Protein AF-A0A392SW57-F1 (afdb_monomer)

pLDDT: mean 71.85, std 11.96, range [38.31, 85.69]

Foldseek 3Di:
DQVVLCVVDQQEDPVCVVVDDDDDDDPPGDPDDDPPDDDDDEDADPVLCVVVVHHPPDDPVRCVVCVVVVHDSNNNYPPPPD

Mean predicted aligned error: 8.6 Å

Secondary structure (DSSP, 8-state):
-HHHHHHH---B-GGGGGG-------TT--------SSSP-----HHHHHHHT--BSPPHHHHHHHHHTT--GGG-S-S---

Structure (mmCIF, N/CA/C/O backbone):
data_AF-A0A392SW57-F1
#
_entry.id   AF-A0A392SW57-F1
#
loop_
_atom_site.group_PDB
_atom_site.id
_atom_site.type_symbol
_atom_site.label_atom_id
_atom_site.label_alt_id
_atom_site.label_comp_id
_atom_site.label_asym_id
_atom_site.label_entity_id
_atom_site.label_seq_id
_atom_site.pdbx_PDB_ins_code
_atom_site.Cartn_x
_atom_site.Cartn_y
_atom_site.Cartn_z
_atom_site.occupancy
_atom_site.B_iso_or_equiv
_atom_site.auth_seq_id
_atom_site.auth_comp_id
_atom_site.auth_asym_id
_atom_site.auth_atom_id
_atom_site.pdbx_PDB_model_num
ATOM 1 N N . MET A 1 1 ? -15.444 1.167 -16.317 1.00 44.81 1 MET A N 1
ATOM 2 C CA . MET A 1 1 ? -14.829 0.013 -15.625 1.00 44.81 1 MET A CA 1
ATOM 3 C C . MET A 1 1 ? -14.233 0.411 -14.270 1.00 44.81 1 MET A C 1
ATOM 5 O O . MET A 1 1 ? -14.571 -0.226 -13.287 1.00 44.81 1 MET A O 1
ATOM 9 N N . VAL A 1 2 ? -13.484 1.520 -14.173 1.00 42.31 2 VAL A N 1
ATOM 10 C CA . VAL A 1 2 ? -12.921 2.045 -12.902 1.00 42.31 2 VAL A CA 1
ATOM 11 C C . VAL A 1 2 ? -13.994 2.437 -11.864 1.00 42.31 2 VAL A C 1
ATOM 13 O O . VAL A 1 2 ? -13.873 2.099 -10.690 1.00 42.31 2 VAL A O 1
ATOM 16 N N . MET A 1 3 ? -15.108 3.056 -12.282 1.00 38.31 3 MET A N 1
ATOM 17 C CA . MET A 1 3 ? -16.199 3.420 -11.355 1.00 38.31 3 MET A CA 1
ATOM 18 C C . MET A 1 3 ? -16.918 2.212 -10.727 1.00 38.31 3 MET A C 1
ATOM 20 O O . MET A 1 3 ? -17.441 2.315 -9.621 1.00 38.31 3 MET A O 1
ATOM 24 N N . SER A 1 4 ? -16.940 1.064 -11.409 1.00 41.09 4 SER A N 1
ATOM 25 C CA . SER A 1 4 ? -17.582 -0.156 -10.903 1.00 41.09 4 SER A CA 1
ATOM 26 C C . SER A 1 4 ? -16.773 -0.801 -9.777 1.00 41.09 4 SER A C 1
ATOM 28 O O . SER A 1 4 ? -17.359 -1.388 -8.874 1.00 41.09 4 SER A O 1
ATOM 30 N N . PHE A 1 5 ? -15.445 -0.637 -9.790 1.00 50.41 5 PHE A N 1
ATOM 31 C CA . PHE A 1 5 ? -14.566 -1.138 -8.735 1.00 50.41 5 PHE A CA 1
ATOM 32 C C . PHE A 1 5 ? -14.767 -0.367 -7.423 1.00 50.41 5 PHE A C 1
ATOM 34 O O . PHE A 1 5 ? -14.946 -0.982 -6.374 1.00 50.41 5 PHE A O 1
ATOM 41 N N . ARG A 1 6 ? -14.882 0.971 -7.499 1.00 49.25 6 ARG A N 1
ATOM 42 C CA . ARG A 1 6 ? -15.214 1.828 -6.340 1.00 49.25 6 ARG A CA 1
ATOM 43 C C . ARG A 1 6 ? -16.529 1.426 -5.661 1.00 49.25 6 ARG A C 1
ATOM 45 O O . ARG A 1 6 ? -16.672 1.590 -4.458 1.00 49.25 6 ARG A O 1
ATOM 52 N N . LYS A 1 7 ? -17.488 0.888 -6.424 1.00 52.16 7 LYS A N 1
ATOM 53 C CA . LYS A 1 7 ? -18.791 0.440 -5.907 1.00 52.16 7 LYS A CA 1
ATOM 54 C C . LYS A 1 7 ? -18.752 -0.940 -5.240 1.00 52.16 7 LYS A C 1
ATOM 56 O O . LYS A 1 7 ? -19.644 -1.235 -4.453 1.00 52.16 7 LYS A O 1
ATOM 61 N N . ALA A 1 8 ? -17.772 -1.778 -5.581 1.00 55.94 8 ALA A N 1
ATOM 62 C CA . ALA A 1 8 ? -17.685 -3.164 -5.120 1.00 55.94 8 ALA A CA 1
ATOM 63 C C . ALA A 1 8 ? -16.683 -3.360 -3.972 1.00 55.94 8 ALA A C 1
ATOM 65 O O . ALA A 1 8 ? -16.867 -4.265 -3.160 1.00 55.94 8 ALA A O 1
ATOM 66 N N . VAL A 1 9 ? -15.643 -2.523 -3.885 1.00 64.00 9 VAL A N 1
ATOM 67 C CA . VAL A 1 9 ? -14.592 -2.647 -2.867 1.00 64.00 9 VAL A CA 1
ATOM 68 C C . VAL A 1 9 ? -14.543 -1.376 -2.034 1.00 64.00 9 VAL A C 1
ATOM 70 O O . VAL A 1 9 ? -14.070 -0.334 -2.483 1.00 64.00 9 VAL A O 1
ATOM 73 N N . ARG A 1 10 ? -15.054 -1.461 -0.805 1.00 70.69 10 ARG A N 1
ATOM 74 C CA . ARG A 1 10 ? -14.966 -0.375 0.170 1.00 70.69 10 ARG A CA 1
ATOM 75 C C . ARG A 1 10 ? -13.550 -0.362 0.745 1.00 70.69 10 ARG A C 1
ATOM 77 O O . ARG A 1 10 ? -13.199 -1.247 1.512 1.00 70.69 10 ARG A O 1
ATOM 84 N N . LEU A 1 11 ? -12.744 0.613 0.327 1.00 76.38 11 LEU A N 1
ATOM 85 C CA . LEU A 1 11 ? -11.331 0.723 0.712 1.00 76.38 11 LEU A CA 1
ATOM 86 C C . LEU A 1 11 ? -11.120 1.480 2.027 1.00 76.38 11 LEU A C 1
ATOM 88 O O . LEU A 1 11 ? -10.055 1.379 2.621 1.00 76.38 11 LEU A O 1
ATOM 92 N N . THR A 1 12 ? -12.106 2.265 2.463 1.00 75.88 12 THR A N 1
ATOM 93 C CA . THR A 1 12 ? -11.994 3.144 3.629 1.00 75.88 12 THR A CA 1
ATOM 94 C C . THR A 1 12 ? -13.352 3.413 4.280 1.00 75.88 12 THR A C 1
ATOM 96 O O . THR A 1 12 ? -14.417 3.180 3.695 1.00 75.88 12 THR A O 1
ATOM 99 N N . GLU A 1 13 ? -13.325 3.926 5.509 1.00 69.75 13 GLU A N 1
ATOM 100 C CA . GLU A 1 13 ? -14.465 4.645 6.071 1.00 69.75 13 GLU A CA 1
ATOM 101 C C . GLU A 1 13 ? -14.587 6.018 5.391 1.00 69.75 13 GLU A C 1
ATOM 103 O O . GLU A 1 13 ? -13.591 6.692 5.147 1.00 69.75 13 GLU A O 1
ATOM 108 N N . SER A 1 14 ? -15.814 6.472 5.120 1.00 64.38 14 SER A N 1
ATOM 109 C CA . SER A 1 14 ? -16.138 7.607 4.230 1.00 64.38 14 SER A CA 1
ATOM 110 C C . SER A 1 14 ? -15.415 8.932 4.518 1.00 64.38 14 SER A C 1
ATOM 112 O O . SER A 1 14 ? -15.410 9.827 3.683 1.00 64.38 14 SER A O 1
ATOM 114 N N . LYS A 1 15 ? -14.816 9.081 5.700 1.00 64.25 15 LYS A N 1
ATOM 115 C CA . LYS A 1 15 ? -14.085 10.271 6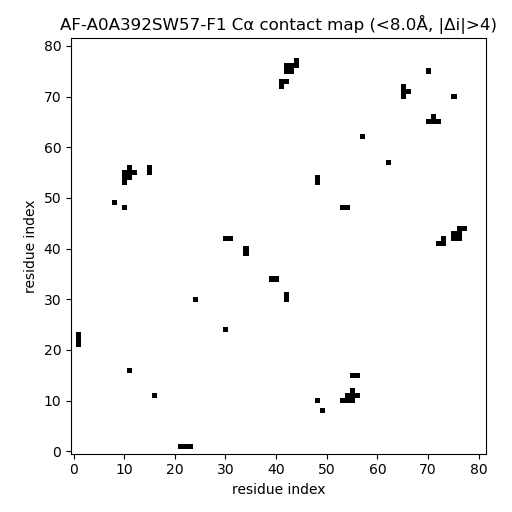.150 1.00 64.25 15 LYS A CA 1
ATOM 116 C C . LYS A 1 15 ? -12.728 10.492 5.456 1.00 64.25 15 LYS A C 1
ATOM 118 O O . LYS A 1 15 ? -12.184 11.584 5.585 1.00 64.25 15 LYS A O 1
ATOM 123 N N . HIS A 1 16 ? -12.180 9.500 4.744 1.00 66.69 16 HIS A N 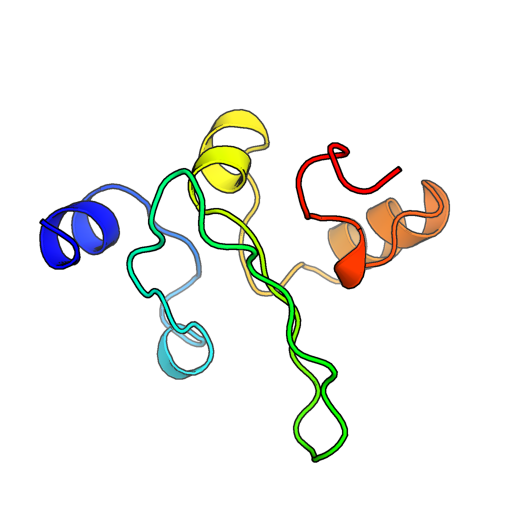1
ATOM 124 C CA . HIS A 1 16 ? -10.852 9.601 4.110 1.00 66.69 16 HIS A CA 1
ATOM 125 C C . HIS A 1 16 ? -10.824 9.249 2.614 1.00 66.69 16 HIS A C 1
ATOM 127 O O . HIS A 1 16 ? -9.741 9.147 2.037 1.00 66.69 16 HIS A O 1
ATOM 133 N N . GLU A 1 17 ? -11.982 9.115 1.956 1.00 72.25 17 GLU A N 1
ATOM 134 C CA . GLU A 1 17 ? -12.048 8.775 0.522 1.00 72.25 17 GLU A CA 1
ATOM 135 C C . GLU A 1 17 ? -11.288 9.769 -0.369 1.00 72.25 17 GLU A C 1
ATOM 137 O O . GLU A 1 17 ? -10.685 9.363 -1.356 1.00 72.25 17 GLU A O 1
ATOM 142 N N . GLU A 1 18 ? -11.235 11.048 0.013 1.00 75.88 18 GLU A N 1
ATOM 143 C CA . GLU A 1 18 ? -10.539 12.099 -0.744 1.00 75.88 18 GLU A CA 1
ATOM 144 C C . GLU A 1 18 ? -9.011 11.920 -0.786 1.00 75.88 18 GLU A C 1
ATOM 146 O O . GLU A 1 18 ? -8.357 12.427 -1.694 1.00 75.88 18 GLU A O 1
ATOM 151 N N . SER A 1 19 ? -8.437 11.176 0.168 1.00 78.06 19 SER A N 1
ATOM 152 C CA . SER A 1 19 ? -6.997 10.873 0.207 1.00 78.06 19 SER A CA 1
ATOM 153 C C . SER A 1 19 ? -6.602 9.638 -0.607 1.00 78.06 19 SER A C 1
ATOM 155 O O . SER A 1 19 ? -5.415 9.336 -0.725 1.00 78.06 19 SER A O 1
ATOM 157 N N . ILE A 1 20 ? -7.578 8.920 -1.177 1.00 81.38 20 ILE A N 1
ATOM 158 C CA . ILE A 1 20 ? -7.348 7.689 -1.932 1.00 81.38 20 ILE A CA 1
ATOM 159 C C . ILE A 1 20 ? -7.601 7.953 -3.411 1.00 81.38 20 ILE A C 1
ATOM 161 O O . ILE A 1 20 ? -8.730 8.154 -3.858 1.00 81.38 20 ILE A O 1
ATOM 165 N N . ILE A 1 21 ? -6.530 7.876 -4.193 1.00 81.88 21 ILE A N 1
ATOM 166 C CA . ILE A 1 21 ? -6.596 7.957 -5.649 1.00 81.88 21 ILE A CA 1
ATOM 167 C C . ILE A 1 21 ? -6.552 6.531 -6.201 1.00 81.88 21 ILE A C 1
ATOM 169 O O . ILE A 1 21 ? -5.728 5.714 -5.799 1.00 81.88 21 ILE A O 1
ATOM 173 N N . THR A 1 22 ? -7.470 6.209 -7.112 1.00 81.12 22 THR A N 1
ATOM 174 C CA . THR A 1 22 ? -7.504 4.912 -7.797 1.00 81.12 22 THR A CA 1
ATOM 175 C C . THR A 1 22 ? -7.511 5.150 -9.291 1.00 81.12 22 THR A C 1
ATOM 177 O O . THR A 1 22 ? -8.511 5.638 -9.823 1.00 81.12 22 THR A O 1
ATOM 180 N N . GLU A 1 23 ? -6.428 4.744 -9.939 1.00 80.50 23 GLU A N 1
ATOM 181 C CA . GLU A 1 23 ? -6.242 4.816 -11.383 1.00 80.50 23 GLU A CA 1
ATOM 182 C C . GLU A 1 23 ? -6.089 3.401 -11.962 1.00 80.50 23 GLU A C 1
ATOM 184 O O . GLU A 1 23 ? -5.626 2.492 -11.264 1.00 80.50 23 GLU A O 1
ATOM 189 N N . PRO A 1 24 ? -6.523 3.169 -13.213 1.00 81.56 24 PRO A N 1
ATOM 190 C CA . PRO A 1 24 ? -6.225 1.926 -13.903 1.00 81.56 24 PRO A CA 1
ATOM 191 C C . PRO A 1 24 ? -4.721 1.833 -14.186 1.00 81.56 24 PRO A C 1
ATOM 193 O O . PRO A 1 24 ? -4.081 2.829 -14.500 1.00 81.56 24 PRO A O 1
ATOM 196 N N . VAL A 1 25 ? -4.194 0.615 -14.135 1.00 76.88 25 VAL A N 1
ATOM 197 C CA . VAL A 1 25 ? -2.808 0.284 -14.477 1.00 76.88 25 VAL A CA 1
ATOM 198 C C . VAL A 1 25 ? -2.818 -0.801 -15.549 1.00 76.88 25 VAL A C 1
ATOM 200 O O . VAL A 1 25 ? -3.674 -1.693 -15.518 1.00 76.88 25 VAL A O 1
ATOM 203 N N . ARG A 1 26 ? -1.919 -0.711 -16.530 1.00 80.75 26 ARG A N 1
ATOM 204 C CA . ARG A 1 26 ? -1.744 -1.762 -17.549 1.00 80.75 26 ARG A CA 1
ATOM 205 C C . ARG A 1 26 ? -0.908 -2.924 -17.001 1.00 80.75 26 ARG A C 1
ATOM 207 O O . ARG A 1 26 ? -0.114 -2.734 -16.094 1.00 80.75 26 ARG A O 1
ATOM 214 N N . GLU A 1 27 ? -1.054 -4.119 -17.575 1.00 75.50 27 GLU A N 1
ATOM 215 C CA . GLU A 1 27 ? -0.315 -5.318 -17.123 1.00 75.50 27 GLU A CA 1
ATOM 216 C C . GLU A 1 27 ? 1.215 -5.139 -17.159 1.00 75.50 27 GLU A C 1
ATOM 218 O O . GLU A 1 27 ? 1.906 -5.664 -16.293 1.00 75.50 27 GLU A O 1
ATOM 223 N N . ASP A 1 28 ? 1.726 -4.325 -18.087 1.00 78.12 28 ASP A N 1
ATOM 224 C CA . ASP A 1 28 ? 3.160 -4.037 -18.249 1.00 78.12 28 ASP A CA 1
ATOM 225 C C . ASP A 1 28 ? 3.582 -2.664 -17.687 1.00 78.12 28 ASP A C 1
ATOM 227 O O . ASP A 1 28 ? 4.675 -2.168 -17.968 1.00 78.12 28 ASP A O 1
ATOM 231 N N . GLU A 1 29 ? 2.703 -1.995 -16.940 1.00 77.56 29 GLU A N 1
ATOM 232 C CA . GLU A 1 29 ? 2.979 -0.681 -16.364 1.00 77.56 29 GLU A CA 1
ATOM 233 C C . GLU A 1 29 ? 3.432 -0.818 -14.912 1.00 77.56 29 GLU A C 1
ATOM 235 O O . GLU A 1 29 ? 2.705 -1.297 -14.043 1.00 77.56 29 GLU A O 1
ATOM 240 N N . PHE A 1 30 ? 4.654 -0.365 -14.635 1.00 69.44 30 PHE A N 1
ATOM 241 C CA . PHE A 1 30 ? 5.171 -0.357 -13.277 1.00 69.44 30 PHE A CA 1
ATOM 242 C C . PHE A 1 30 ? 4.556 0.782 -12.461 1.00 69.44 30 PHE A C 1
ATOM 244 O O . PHE A 1 30 ? 4.717 1.957 -12.791 1.00 69.44 30 PHE A O 1
ATOM 251 N N . VAL A 1 31 ? 3.926 0.439 -11.338 1.00 70.88 31 VAL A N 1
ATOM 252 C CA . VAL A 1 31 ? 3.381 1.417 -10.388 1.00 70.88 31 VAL A CA 1
ATOM 253 C C . VAL A 1 31 ? 4.448 1.799 -9.365 1.00 70.88 31 VAL A C 1
ATOM 255 O O . VAL A 1 31 ? 4.387 1.414 -8.200 1.00 70.88 31 VAL A O 1
ATOM 258 N N . PHE A 1 32 ? 5.453 2.557 -9.797 1.00 69.62 32 PHE A N 1
ATOM 259 C CA . PHE A 1 32 ? 6.336 3.264 -8.875 1.00 69.62 32 PHE A CA 1
ATOM 260 C C . PHE A 1 32 ? 6.551 4.694 -9.348 1.00 69.62 32 PHE A C 1
ATOM 262 O O . PHE A 1 32 ? 6.835 4.954 -10.513 1.00 69.62 32 PHE A O 1
ATOM 269 N N . PHE A 1 33 ? 6.473 5.622 -8.406 1.00 68.31 33 PHE A N 1
ATOM 270 C CA . PHE A 1 33 ? 7.021 6.955 -8.572 1.00 68.31 33 PHE A CA 1
ATOM 271 C C . PHE A 1 33 ? 7.814 7.288 -7.327 1.00 68.31 33 PHE A C 1
ATOM 273 O O . PHE A 1 33 ? 7.367 7.062 -6.201 1.00 68.31 33 PHE A O 1
ATOM 280 N N . LYS A 1 34 ? 9.014 7.821 -7.540 1.00 70.56 34 LYS A N 1
ATOM 281 C CA . LYS A 1 34 ? 9.783 8.413 -6.460 1.00 70.56 34 LYS A CA 1
ATOM 282 C C . LYS A 1 34 ? 9.036 9.662 -6.007 1.00 70.56 34 LYS A C 1
ATOM 284 O O . LYS A 1 34 ? 8.884 10.603 -6.784 1.00 70.56 34 LYS A O 1
ATOM 289 N N . ASN A 1 35 ? 8.549 9.646 -4.773 1.00 74.06 35 ASN A N 1
ATOM 290 C CA . ASN A 1 35 ? 7.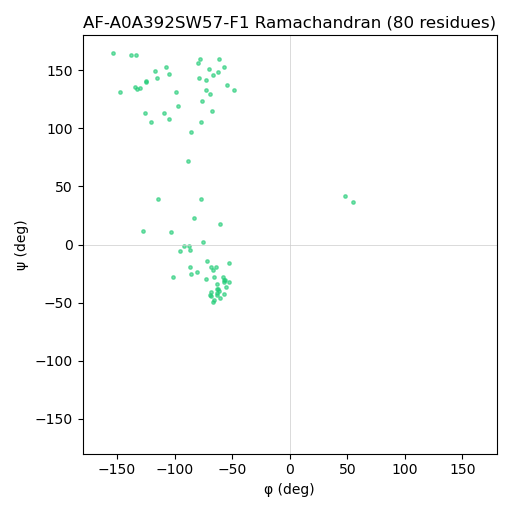879 10.803 -4.216 1.00 74.06 35 ASN A CA 1
ATOM 291 C C . ASN A 1 35 ? 8.906 11.756 -3.598 1.00 74.06 35 ASN A C 1
ATOM 293 O O . ASN A 1 35 ? 9.349 11.552 -2.472 1.00 74.06 35 ASN A O 1
ATOM 297 N N . ASP A 1 36 ? 9.309 12.768 -4.362 1.00 79.44 36 ASP A N 1
ATOM 298 C CA . ASP A 1 36 ? 10.295 13.769 -3.931 1.00 79.44 36 ASP A CA 1
ATOM 299 C C . ASP A 1 36 ? 9.649 15.045 -3.362 1.00 79.44 36 ASP A C 1
ATOM 301 O O . ASP A 1 36 ? 10.348 15.934 -2.874 1.00 79.44 36 ASP A O 1
ATOM 305 N N . THR A 1 37 ? 8.318 15.155 -3.423 1.00 80.75 37 THR A N 1
ATOM 306 C CA . THR A 1 37 ? 7.572 16.349 -3.007 1.00 80.75 37 THR A CA 1
ATOM 307 C C . THR A 1 37 ? 6.425 15.985 -2.065 1.00 80.75 37 THR A C 1
ATOM 309 O O . THR A 1 37 ? 5.662 15.080 -2.393 1.00 80.75 37 THR A O 1
ATOM 312 N N . PRO A 1 38 ? 6.231 16.706 -0.945 1.00 83.56 38 PRO A N 1
ATOM 313 C CA . PRO A 1 38 ? 5.087 16.485 -0.062 1.00 83.56 38 PRO A CA 1
ATOM 314 C C . PRO A 1 38 ? 3.728 16.636 -0.779 1.00 83.56 38 PRO A C 1
ATOM 316 O O . PRO A 1 38 ? 3.625 17.446 -1.706 1.00 83.56 38 PRO A O 1
ATOM 319 N N . PRO A 1 39 ? 2.662 15.958 -0.308 1.00 81.50 39 PRO A N 1
ATOM 320 C CA . PRO A 1 39 ? 2.634 15.042 0.837 1.00 81.50 39 PRO A CA 1
ATOM 321 C C . PRO A 1 39 ? 3.221 13.662 0.512 1.00 81.50 39 PRO A C 1
ATOM 323 O O . PRO A 1 39 ? 3.285 13.260 -0.645 1.00 81.50 39 PRO A O 1
ATOM 326 N N . ASP A 1 40 ? 3.620 12.923 1.546 1.00 80.56 40 ASP A N 1
ATOM 327 C CA . ASP A 1 40 ? 4.070 11.541 1.387 1.00 80.56 40 ASP A CA 1
ATOM 328 C C . ASP A 1 40 ? 2.904 10.619 1.009 1.00 80.56 40 ASP A C 1
ATOM 330 O O . ASP A 1 40 ? 1.867 10.613 1.673 1.00 80.56 40 ASP A O 1
ATOM 334 N N . TYR A 1 41 ? 3.081 9.820 -0.043 1.00 79.69 41 TYR A N 1
ATOM 335 C CA . TYR A 1 41 ? 2.133 8.787 -0.458 1.00 79.69 41 TYR A CA 1
ATOM 336 C C . TYR A 1 41 ? 2.858 7.502 -0.871 1.00 79.69 41 TYR A C 1
ATOM 338 O O . TYR A 1 41 ? 4.062 7.485 -1.125 1.00 79.69 41 TYR A O 1
ATOM 346 N N . PHE A 1 42 ? 2.105 6.406 -0.924 1.00 78.19 42 PHE A N 1
ATOM 347 C CA . PHE A 1 42 ? 2.567 5.105 -1.397 1.00 78.19 42 PHE A CA 1
ATOM 348 C C . PHE A 1 42 ? 1.535 4.508 -2.358 1.00 78.19 42 PHE A C 1
ATOM 350 O O . PHE A 1 42 ? 0.382 4.938 -2.395 1.00 78.19 42 PHE A O 1
ATOM 357 N N . TYR A 1 43 ? 1.957 3.512 -3.131 1.00 79.50 43 TYR A N 1
ATOM 358 C CA . TYR A 1 43 ? 1.106 2.808 -4.084 1.00 79.50 43 TYR A CA 1
ATOM 359 C C . TYR A 1 43 ? 0.727 1.423 -3.560 1.00 79.50 43 TYR A C 1
ATOM 361 O O . TYR A 1 43 ? 1.519 0.771 -2.884 1.00 79.50 43 TYR A O 1
ATOM 369 N N . LEU A 1 44 ? -0.478 0.970 -3.902 1.00 78.81 44 LEU A N 1
ATOM 370 C CA . LEU A 1 44 ? -0.999 -0.352 -3.562 1.00 78.81 44 LEU A CA 1
ATOM 371 C C . LEU A 1 44 ? -1.920 -0.824 -4.687 1.00 78.81 44 LEU A C 1
ATOM 373 O O . LEU A 1 44 ? -2.822 -0.088 -5.093 1.00 78.81 44 LEU A O 1
ATOM 377 N N . TYR A 1 45 ? -1.749 -2.056 -5.172 1.00 78.75 45 TYR A N 1
ATOM 378 C CA . TYR A 1 45 ? -2.742 -2.622 -6.084 1.00 78.75 45 TYR A CA 1
ATOM 379 C C . TYR A 1 45 ? -4.000 -2.973 -5.321 1.00 78.75 45 TYR A C 1
ATOM 381 O O . TYR A 1 45 ? -3.981 -3.696 -4.322 1.00 78.75 45 TYR A O 1
ATOM 389 N N . THR A 1 46 ? -5.124 -2.560 -5.881 1.00 75.81 46 THR A N 1
ATOM 390 C CA . THR A 1 46 ? -6.436 -2.897 -5.346 1.00 75.81 46 THR A CA 1
ATOM 391 C C . THR A 1 46 ? -6.682 -4.407 -5.262 1.00 75.81 46 THR A C 1
ATOM 393 O O . THR A 1 46 ? -7.390 -4.857 -4.363 1.00 75.81 46 THR A O 1
ATOM 396 N N . GLY A 1 47 ? -6.045 -5.203 -6.130 1.00 75.19 47 GLY A N 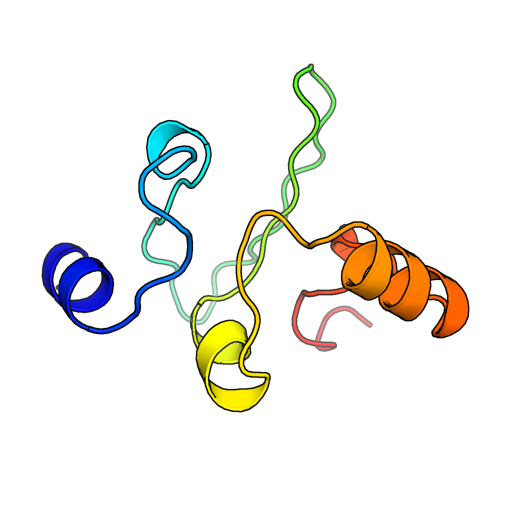1
ATOM 397 C CA . GLY A 1 47 ? -6.107 -6.668 -6.101 1.00 75.19 47 GLY A CA 1
ATOM 398 C C . GLY A 1 47 ? -5.514 -7.316 -4.843 1.00 75.19 47 GLY A C 1
ATOM 399 O O . GLY A 1 47 ? -5.867 -8.448 -4.536 1.00 75.19 47 GLY A O 1
ATOM 400 N N . VAL A 1 48 ? -4.663 -6.612 -4.086 1.00 74.00 48 VAL A N 1
ATOM 401 C CA . VAL A 1 48 ? -4.093 -7.091 -2.810 1.00 74.00 48 V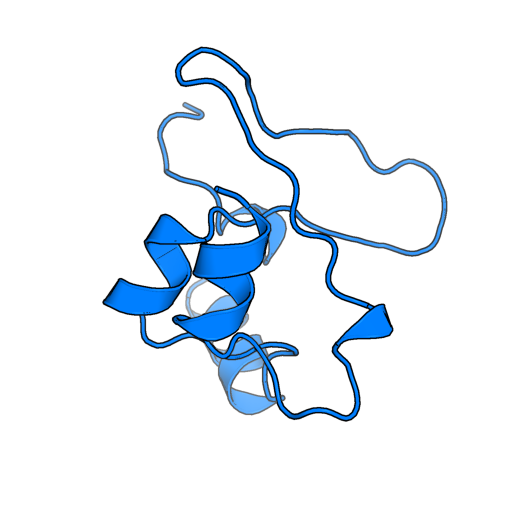AL A CA 1
ATOM 402 C C . VAL A 1 48 ? -5.022 -6.790 -1.629 1.00 74.00 48 VAL A C 1
ATOM 404 O O . VAL A 1 48 ? -5.017 -7.501 -0.625 1.00 74.00 48 VAL A O 1
ATOM 407 N N . ILE A 1 49 ? -5.867 -5.767 -1.759 1.00 76.00 49 ILE A N 1
ATOM 408 C CA . ILE A 1 49 ? -6.702 -5.268 -0.663 1.00 76.00 49 ILE A CA 1
ATOM 409 C C . ILE A 1 49 ? -7.776 -6.286 -0.275 1.00 76.00 49 ILE A C 1
ATOM 411 O O . ILE A 1 49 ? -7.965 -6.547 0.910 1.00 76.00 49 ILE A O 1
ATOM 415 N N . GLN A 1 50 ? -8.448 -6.897 -1.257 1.00 72.75 50 GLN A N 1
ATOM 416 C CA . GLN A 1 50 ? -9.507 -7.874 -0.980 1.00 72.75 50 GLN A CA 1
ATOM 417 C C . GLN A 1 50 ? -8.979 -9.165 -0.330 1.00 72.75 50 GLN A C 1
ATOM 419 O O . GLN A 1 50 ? -9.535 -9.551 0.698 1.00 72.75 50 GLN A O 1
ATOM 424 N N . PRO A 1 51 ? -7.921 -9.828 -0.845 1.00 73.69 51 PRO A N 1
ATOM 425 C CA . PRO A 1 51 ? -7.407 -11.052 -0.229 1.00 73.69 51 PRO A CA 1
ATOM 426 C C . PRO A 1 51 ? -6.861 -10.847 1.185 1.00 73.69 51 PRO A C 1
ATOM 428 O O . PRO A 1 51 ? -6.977 -11.744 2.015 1.00 73.69 51 PRO A O 1
ATOM 431 N N . LEU A 1 52 ? -6.269 -9.681 1.459 1.00 73.94 52 LEU A N 1
ATOM 432 C CA . LEU A 1 52 ? -5.693 -9.362 2.767 1.00 73.94 52 LEU A CA 1
ATOM 433 C C . LEU A 1 52 ? -6.677 -8.655 3.711 1.00 73.94 52 LEU A C 1
ATOM 435 O O . LEU A 1 52 ? -6.318 -8.373 4.850 1.00 73.94 52 LEU A O 1
ATOM 439 N N . ASN A 1 53 ? -7.904 -8.381 3.251 1.00 76.44 53 ASN A N 1
ATOM 440 C CA . ASN A 1 53 ? -8.932 -7.640 3.983 1.00 76.44 53 ASN A CA 1
ATOM 441 C C . ASN A 1 53 ? -8.405 -6.330 4.607 1.00 76.44 53 ASN A C 1
ATOM 443 O O . ASN A 1 53 ? -8.717 -6.000 5.750 1.00 76.44 53 ASN A O 1
ATOM 447 N N . LEU A 1 54 ? -7.576 -5.599 3.856 1.00 76.94 54 LEU A N 1
ATOM 448 C CA . LEU A 1 54 ? -6.979 -4.344 4.315 1.00 76.94 54 LEU A CA 1
ATOM 449 C C . LEU A 1 54 ? -7.985 -3.194 4.212 1.00 76.94 54 LEU A C 1
ATOM 451 O O . LEU A 1 54 ? -8.753 -3.116 3.254 1.00 76.94 54 LEU A O 1
ATOM 455 N N . TRP A 1 55 ? -7.943 -2.278 5.177 1.00 80.88 55 TRP A N 1
ATOM 456 C CA . TRP A 1 55 ? -8.716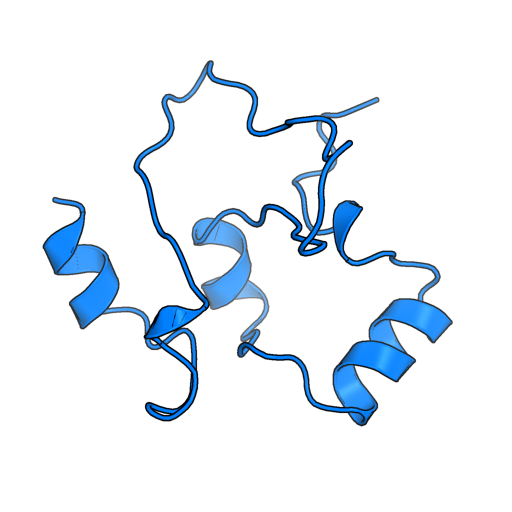 -1.037 5.175 1.00 80.88 55 TRP A CA 1
ATOM 457 C C . TRP A 1 55 ? -7.776 0.158 5.330 1.00 80.88 55 TRP A C 1
ATOM 459 O O . TRP A 1 55 ? -6.804 0.112 6.082 1.00 80.88 55 TRP A O 1
ATOM 469 N N . LEU A 1 56 ? -8.056 1.232 4.593 1.00 83.25 56 LEU A N 1
ATOM 470 C CA . LEU A 1 56 ? -7.294 2.474 4.635 1.00 83.25 56 LEU A CA 1
ATOM 471 C C . LEU A 1 56 ? -8.085 3.585 5.346 1.00 83.25 56 LEU A C 1
ATOM 473 O O . LEU A 1 56 ? -9.310 3.606 5.318 1.00 83.25 56 LEU A O 1
ATOM 477 N N . SER A 1 57 ? -7.434 4.567 5.964 1.00 79.69 57 SER A N 1
ATOM 478 C CA . SER A 1 57 ? -6.034 4.501 6.399 1.00 79.69 57 SER A CA 1
ATOM 479 C C . SER A 1 57 ? -5.860 3.401 7.447 1.00 79.69 57 SER A C 1
ATOM 481 O O . SER A 1 57 ? -6.787 3.145 8.215 1.00 79.69 57 SER A O 1
ATOM 483 N N . PHE A 1 58 ? -4.683 2.773 7.489 1.00 79.38 58 PHE A N 1
ATOM 484 C CA . PHE A 1 58 ? -4.387 1.762 8.504 1.00 79.38 58 PHE A CA 1
ATOM 485 C C . PHE A 1 58 ? -4.627 2.320 9.907 1.00 79.38 58 PHE A C 1
ATOM 487 O O . PHE A 1 58 ? -4.230 3.446 10.228 1.00 79.38 58 PHE A O 1
ATOM 494 N N . THR A 1 59 ? -5.249 1.513 10.758 1.00 81.81 59 THR A N 1
ATOM 495 C CA . THR A 1 59 ? -5.303 1.776 12.194 1.00 81.81 59 THR A CA 1
ATOM 496 C C . THR A 1 59 ? -3.889 1.794 12.776 1.00 81.81 59 THR A C 1
ATOM 498 O O . THR A 1 59 ? -2.952 1.223 12.212 1.00 81.81 59 THR A O 1
ATOM 501 N N . SER A 1 60 ? -3.713 2.413 13.947 1.00 83.88 60 SER A N 1
ATOM 502 C CA . SER A 1 60 ? -2.415 2.405 14.637 1.00 83.88 60 SER 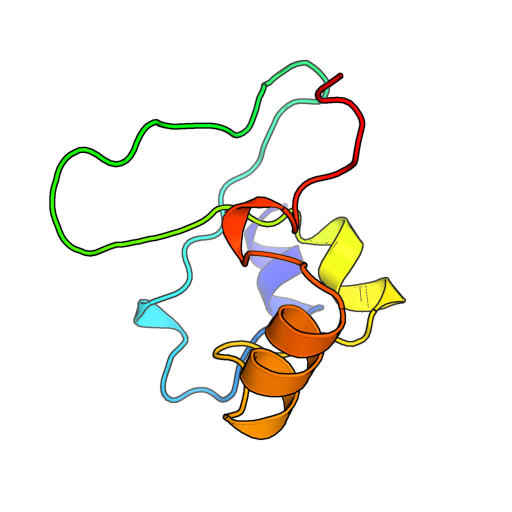A CA 1
ATOM 503 C C . SER A 1 60 ? -1.893 0.983 14.872 1.00 83.88 60 SER A C 1
ATOM 505 O O . SER A 1 60 ? -0.700 0.749 14.720 1.00 83.88 60 SER A O 1
ATOM 507 N N . PHE A 1 61 ? -2.791 0.036 15.161 1.00 84.81 61 PHE A N 1
ATOM 508 C CA . PHE A 1 61 ? -2.455 -1.377 15.328 1.00 84.81 61 PHE A CA 1
ATOM 509 C C . PHE A 1 61 ? -1.958 -2.020 14.026 1.00 84.81 61 PHE A C 1
ATOM 511 O O . PHE A 1 61 ? -0.917 -2.669 14.023 1.00 84.81 61 PHE A O 1
ATOM 518 N N . GLU A 1 62 ? -2.658 -1.824 12.906 1.00 82.44 62 GLU A N 1
ATOM 519 C CA . GLU A 1 62 ? -2.240 -2.373 11.607 1.00 82.44 62 GLU A CA 1
ATOM 520 C C . GLU A 1 62 ? -0.901 -1.783 11.149 1.00 82.44 62 GLU A C 1
ATOM 522 O O . GLU A 1 62 ? -0.024 -2.514 10.691 1.00 82.44 62 GLU A O 1
ATOM 527 N N . ALA A 1 63 ? -0.705 -0.473 11.332 1.00 81.81 63 ALA A N 1
ATOM 528 C CA . ALA A 1 63 ? 0.556 0.191 11.015 1.00 81.81 63 ALA A CA 1
ATOM 529 C C . ALA A 1 63 ? 1.721 -0.331 11.879 1.00 81.81 63 ALA A C 1
ATOM 531 O O . ALA A 1 63 ? 2.840 -0.498 11.387 1.00 81.81 63 ALA A O 1
ATOM 532 N N . GLU A 1 64 ? 1.468 -0.609 13.160 1.00 83.88 64 GLU A N 1
ATOM 533 C CA . GLU A 1 64 ? 2.446 -1.219 14.061 1.00 83.88 64 GLU A CA 1
ATOM 534 C C . GLU A 1 64 ? 2.740 -2.672 13.675 1.00 83.88 64 GLU A C 1
ATOM 536 O O . GLU A 1 64 ? 3.905 -3.063 13.626 1.00 83.88 64 GLU A O 1
ATOM 541 N N . MET A 1 65 ? 1.722 -3.450 13.300 1.00 84.69 65 MET A N 1
ATOM 542 C CA . MET A 1 65 ? 1.909 -4.819 12.826 1.00 84.69 65 MET A CA 1
ATOM 543 C C . MET A 1 65 ? 2.776 -4.885 11.568 1.00 84.69 65 MET A C 1
ATOM 545 O O . MET A 1 65 ? 3.709 -5.686 11.514 1.00 84.69 65 MET A O 1
ATOM 549 N N . LEU A 1 66 ? 2.525 -4.021 10.580 1.00 80.88 66 LEU A N 1
ATOM 550 C CA . LEU A 1 66 ? 3.368 -3.921 9.385 1.00 80.88 66 LEU A CA 1
ATOM 551 C C . LEU A 1 66 ? 4.823 -3.613 9.762 1.00 80.88 66 LEU A C 1
ATOM 553 O O . LEU A 1 66 ? 5.742 -4.266 9.271 1.00 80.88 66 LEU A O 1
ATOM 557 N N . ARG A 1 67 ? 5.037 -2.702 10.717 1.00 81.38 67 ARG A N 1
ATOM 558 C CA . ARG A 1 67 ? 6.374 -2.384 11.235 1.00 81.38 67 ARG A CA 1
ATOM 559 C C . ARG A 1 67 ? 7.038 -3.575 11.933 1.00 81.38 67 ARG A C 1
ATOM 561 O O . ARG A 1 67 ? 8.217 -3.817 11.693 1.00 81.38 67 ARG A O 1
ATOM 568 N N . VAL A 1 68 ? 6.308 -4.324 12.762 1.00 85.69 68 VAL A N 1
ATOM 569 C CA . VAL A 1 68 ? 6.807 -5.536 13.444 1.00 85.69 68 VAL A CA 1
ATOM 570 C C . VAL A 1 68 ? 7.198 -6.617 12.437 1.00 85.69 68 VAL A C 1
ATOM 572 O O . VAL A 1 68 ? 8.215 -7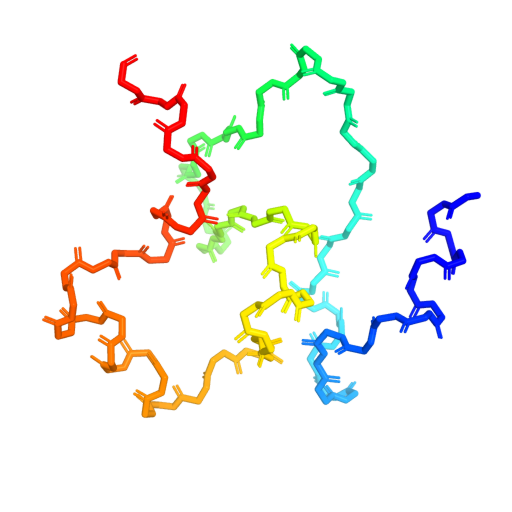.283 12.610 1.00 85.69 68 VAL A O 1
ATOM 575 N N . LEU A 1 69 ? 6.430 -6.754 11.355 1.00 79.94 69 LEU A N 1
ATOM 576 C CA . LEU A 1 69 ? 6.735 -7.658 10.245 1.00 79.94 69 LEU A CA 1
ATOM 577 C C . LEU A 1 69 ? 7.858 -7.134 9.330 1.00 79.94 69 LEU A C 1
ATOM 579 O O . LEU A 1 69 ? 8.194 -7.791 8.348 1.00 79.94 69 LEU A O 1
ATOM 583 N N . ASN A 1 70 ? 8.446 -5.975 9.650 1.00 81.38 70 ASN A N 1
ATOM 584 C CA . ASN A 1 70 ? 9.447 -5.277 8.845 1.00 81.38 70 ASN A CA 1
ATOM 585 C C . ASN A 1 70 ? 8.971 -4.997 7.406 1.00 81.38 70 ASN A C 1
ATOM 587 O O . ASN A 1 70 ? 9.747 -5.074 6.454 1.00 81.38 70 ASN A O 1
ATOM 591 N N . VAL A 1 71 ? 7.679 -4.687 7.266 1.00 75.44 71 VAL A N 1
ATOM 592 C CA . VAL A 1 71 ? 7.014 -4.295 6.022 1.00 75.44 71 VAL A CA 1
ATOM 593 C C . VAL A 1 71 ? 6.761 -2.790 6.066 1.00 75.44 71 VAL A C 1
ATOM 595 O O . VAL A 1 71 ? 5.902 -2.300 6.800 1.00 75.44 71 VAL A O 1
ATOM 598 N N . ALA A 1 72 ? 7.507 -2.029 5.274 1.00 72.94 72 ALA A N 1
ATOM 599 C CA . ALA A 1 72 ? 7.202 -0.627 5.027 1.00 72.94 72 ALA A CA 1
ATOM 600 C C . ALA A 1 72 ? 5.924 -0.507 4.170 1.00 72.94 72 ALA A C 1
ATOM 602 O O . ALA A 1 72 ? 5.682 -1.370 3.325 1.00 72.94 72 ALA A O 1
ATOM 603 N N . PRO A 1 73 ? 5.127 0.573 4.292 1.00 67.75 73 PRO A N 1
ATOM 604 C CA . PRO A 1 73 ? 3.968 0.793 3.420 1.00 67.75 73 PRO A CA 1
ATOM 605 C C . PRO A 1 73 ? 4.307 0.727 1.922 1.00 67.75 73 PRO A C 1
ATOM 607 O O . PRO A 1 73 ? 3.514 0.241 1.124 1.00 67.75 73 PRO A O 1
ATOM 610 N N . THR A 1 74 ? 5.520 1.138 1.545 1.00 64.50 74 THR A N 1
ATOM 611 C CA . THR A 1 74 ? 6.054 1.050 0.176 1.00 64.50 74 THR A CA 1
ATOM 612 C C . THR A 1 74 ? 6.326 -0.380 -0.302 1.00 64.50 74 THR A C 1
ATOM 614 O O . THR A 1 74 ? 6.411 -0.606 -1.504 1.00 64.50 74 THR A O 1
ATOM 617 N N . GLN A 1 75 ? 6.449 -1.347 0.613 1.00 70.56 75 GLN A N 1
ATOM 618 C CA . GLN A 1 75 ? 6.596 -2.776 0.311 1.00 70.56 75 GLN A CA 1
ATOM 619 C C . GLN A 1 75 ? 5.249 -3.489 0.169 1.00 70.56 75 GLN A C 1
ATOM 621 O O . GLN A 1 75 ? 5.216 -4.673 -0.154 1.00 70.56 75 GLN A O 1
ATOM 626 N N . LEU A 1 76 ? 4.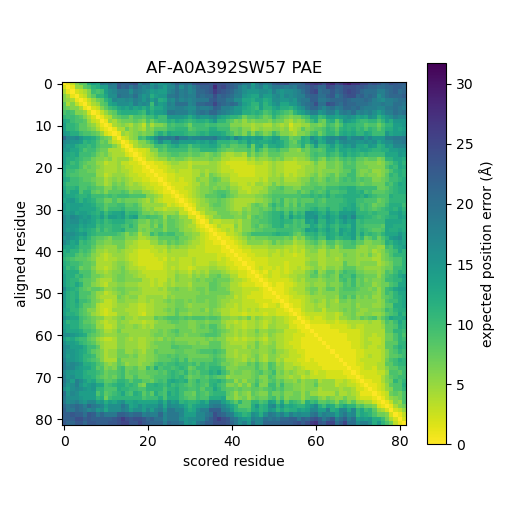125 -2.786 0.343 1.00 71.00 76 LEU A N 1
ATOM 627 C CA . LEU A 1 76 ? 2.801 -3.293 -0.021 1.00 71.00 76 LEU A CA 1
ATOM 628 C C . LEU A 1 76 ? 2.572 -3.210 -1.544 1.00 71.00 76 LEU A C 1
ATOM 630 O O . LEU A 1 76 ? 1.485 -2.904 -2.022 1.00 71.00 76 LEU A O 1
ATOM 634 N N . HIS A 1 77 ? 3.610 -3.507 -2.318 1.00 64.06 77 HIS A N 1
ATOM 635 C CA . HIS A 1 77 ? 3.548 -3.742 -3.750 1.00 64.06 77 HIS A CA 1
ATOM 636 C C . HIS A 1 77 ? 3.934 -5.215 -3.994 1.00 64.06 77 HIS A C 1
ATOM 638 O O . HIS A 1 77 ? 4.777 -5.744 -3.271 1.00 64.06 77 HIS A O 1
ATOM 644 N N . PRO A 1 78 ? 3.329 -5.927 -4.964 1.00 52.19 78 PRO A N 1
ATOM 645 C CA . PRO A 1 78 ? 3.710 -7.286 -5.320 1.00 52.19 78 PRO A CA 1
ATOM 646 C C . PRO A 1 78 ? 5.227 -7.412 -5.503 1.00 52.19 78 PRO A C 1
ATOM 648 O O . PRO A 1 78 ? 5.850 -6.601 -6.190 1.00 52.19 78 PRO A O 1
ATOM 651 N N . ASN A 1 79 ? 5.776 -8.461 -4.879 1.00 48.16 79 ASN A N 1
ATOM 652 C CA . ASN A 1 79 ? 7.193 -8.836 -4.761 1.00 48.16 79 ASN A CA 1
ATOM 653 C C . ASN A 1 79 ? 7.925 -9.105 -6.094 1.00 48.16 79 ASN A C 1
ATOM 655 O O . ASN A 1 79 ? 8.992 -9.710 -6.102 1.00 48.16 79 ASN A O 1
ATOM 659 N N . SER A 1 80 ? 7.398 -8.658 -7.231 1.00 47.41 80 SER A N 1
ATOM 660 C CA . SER A 1 80 ? 8.054 -8.769 -8.539 1.00 47.41 80 SER A CA 1
ATOM 661 C C . SER A 1 80 ? 9.077 -7.650 -8.791 1.00 47.41 80 SER A C 1
ATOM 663 O O . SER A 1 80 ? 9.380 -7.342 -9.937 1.00 47.41 80 SER A O 1
ATOM 665 N N . TRP A 1 81 ? 9.602 -7.038 -7.726 1.00 54.16 81 TRP A N 1
ATOM 666 C CA . TRP A 1 81 ? 10.615 -5.974 -7.741 1.00 54.16 81 TRP A CA 1
ATOM 667 C C . TRP A 1 81 ? 11.945 -6.425 -7.113 1.00 54.16 81 TRP A C 1
ATOM 669 O O . TRP A 1 81 ? 12.577 -5.669 -6.375 1.00 54.16 81 TRP A O 1
ATOM 679 N N . ALA A 1 82 ? 12.345 -7.670 -7.379 1.00 41.94 82 ALA A N 1
ATOM 680 C CA . ALA A 1 82 ? 13.740 -8.091 -7.252 1.00 41.94 82 ALA A CA 1
ATOM 681 C C . ALA A 1 82 ? 14.468 -7.859 -8.581 1.00 41.94 82 ALA A C 1
ATOM 683 O O . ALA A 1 82 ? 13.844 -8.136 -9.632 1.00 41.94 82 ALA A O 1
#

Organism: NCBI:txid97028

Sequence (82 aa):
MVMSFRKAVRLTESKHEESIITEPVREDEFVFFKNDTPPDYFYLYTGVIQPLNLWLSFTSFEAEMLRVLNVAPTQLHPNSWA

Radius of gyration: 13.37 Å; Cα contacts (8 Å, |Δi|>4): 37; chains: 1; bounding box: 32×28×34 Å

Solvent-accessible surface area (backbone atoms only — not comparable to full-atom values): 5687 Å² total; per-residue (Å²): 114,72,72,58,48,66,75,72,51,80,53,50,61,86,91,51,52,91,82,60,85,87,78,91,77,56,98,89,55,79,88,75,76,87,79,88,58,86,76,92,81,73,57,66,60,69,81,56,33,68,83,66,68,55,55,44,80,62,50,73,66,56,53,47,50,33,50,74,71,73,42,54,72,72,60,53,43,83,85,83,81,120